Protein AF-A0AAV7VJW9-F1 (afdb_monomer_lite)

Structure (mmCIF, N/CA/C/O backbone):
data_AF-A0AAV7VJW9-F1
#
_entry.id   AF-A0AAV7VJW9-F1
#
loop_
_atom_site.group_PDB
_atom_site.id
_atom_site.type_symbol
_atom_site.label_atom_id
_atom_site.label_alt_id
_atom_site.label_comp_id
_atom_site.label_asym_id
_atom_site.label_entity_id
_atom_site.label_seq_id
_atom_site.pdbx_PDB_ins_code
_atom_site.Cartn_x
_atom_site.Cartn_y
_atom_site.Cartn_z
_atom_site.occupancy
_atom_site.B_iso_or_equiv
_atom_site.auth_seq_id
_atom_site.auth_comp_id
_atom_site.auth_asym_id
_atom_site.auth_atom_id
_atom_site.pdbx_PDB_model_num
ATOM 1 N N . MET A 1 1 ? -0.069 -20.556 -7.087 1.00 40.22 1 MET A N 1
ATOM 2 C CA . MET A 1 1 ? 0.425 -19.160 -6.992 1.00 40.22 1 MET A CA 1
ATOM 3 C C . MET A 1 1 ? 1.944 -19.154 -7.122 1.00 40.22 1 MET A C 1
ATOM 5 O O . MET A 1 1 ? 2.603 -19.738 -6.271 1.00 40.22 1 MET A O 1
ATOM 9 N N . ARG A 1 2 ? 2.515 -18.545 -8.173 1.00 52.06 2 ARG A N 1
ATOM 10 C CA . ARG A 1 2 ? 3.967 -18.266 -8.218 1.00 52.06 2 ARG A CA 1
ATOM 11 C C . ARG A 1 2 ? 4.309 -17.266 -7.106 1.00 52.06 2 ARG A C 1
ATOM 13 O O . ARG A 1 2 ? 3.537 -16.341 -6.870 1.00 52.06 2 ARG A O 1
ATOM 20 N N . ALA A 1 3 ? 5.429 -17.459 -6.410 1.00 60.19 3 ALA A N 1
ATOM 21 C CA . ALA A 1 3 ? 5.842 -16.544 -5.349 1.00 60.19 3 ALA A CA 1
ATOM 22 C C . ALA A 1 3 ? 6.180 -15.162 -5.939 1.00 60.19 3 ALA A C 1
ATOM 24 O O . ALA A 1 3 ? 7.021 -15.058 -6.825 1.00 60.19 3 ALA A O 1
ATOM 25 N N . LEU A 1 4 ? 5.520 -14.112 -5.436 1.00 64.75 4 LEU A N 1
ATOM 26 C CA . LEU A 1 4 ? 5.730 -12.717 -5.854 1.00 64.75 4 LEU A CA 1
ATOM 27 C C . LEU A 1 4 ? 7.118 -12.178 -5.469 1.00 64.75 4 LEU A C 1
ATOM 29 O O . LEU A 1 4 ? 7.610 -11.264 -6.113 1.00 64.75 4 LEU A O 1
ATOM 33 N N . SER A 1 5 ? 7.746 -12.738 -4.430 1.00 73.19 5 SER A N 1
ATOM 34 C CA . SER A 1 5 ? 9.080 -12.360 -3.956 1.00 73.19 5 SER A CA 1
ATOM 35 C C . SER A 1 5 ? 9.804 -13.581 -3.380 1.00 73.19 5 SER A C 1
ATOM 37 O O . SER A 1 5 ? 9.153 -14.387 -2.704 1.00 73.19 5 SER A O 1
ATOM 39 N N . PRO A 1 6 ? 11.130 -13.716 -3.572 1.00 73.19 6 PRO A N 1
ATOM 40 C CA . PRO A 1 6 ? 11.928 -14.720 -2.866 1.00 73.19 6 PRO A CA 1
ATOM 41 C C . PRO A 1 6 ? 12.087 -14.391 -1.368 1.00 73.19 6 PRO A C 1
ATOM 43 O O . PRO A 1 6 ? 12.407 -15.272 -0.575 1.00 73.19 6 PRO A O 1
ATOM 46 N N . ASN A 1 7 ? 11.796 -13.155 -0.938 1.00 83.75 7 ASN A N 1
ATOM 47 C CA . ASN A 1 7 ? 11.899 -12.748 0.461 1.00 83.75 7 ASN A CA 1
ATOM 48 C C . ASN A 1 7 ? 10.771 -13.366 1.314 1.00 83.75 7 ASN A C 1
ATOM 50 O O . ASN A 1 7 ? 9.592 -13.012 1.183 1.00 83.75 7 ASN A O 1
ATOM 54 N N . TYR A 1 8 ? 11.131 -14.260 2.242 1.00 87.69 8 TYR A N 1
ATOM 55 C CA . TYR A 1 8 ? 10.163 -14.957 3.098 1.00 87.69 8 TYR A CA 1
ATOM 56 C C . TYR A 1 8 ? 9.322 -14.005 3.962 1.00 87.69 8 TYR A C 1
ATOM 58 O O . TYR A 1 8 ? 8.148 -14.282 4.206 1.00 87.69 8 TYR A O 1
ATOM 66 N N . ARG A 1 9 ? 9.878 -12.863 4.397 1.00 89.75 9 ARG A N 1
ATOM 67 C CA . ARG A 1 9 ? 9.154 -11.891 5.232 1.00 89.75 9 ARG A CA 1
ATOM 68 C C . ARG A 1 9 ? 8.019 -11.242 4.454 1.00 89.75 9 ARG A C 1
ATOM 70 O O . ARG A 1 9 ? 6.932 -11.069 4.999 1.00 89.75 9 ARG A O 1
ATOM 77 N N . LEU A 1 10 ? 8.245 -10.930 3.177 1.00 91.25 10 LEU A N 1
ATOM 78 C CA . LEU A 1 10 ? 7.215 -10.376 2.295 1.00 91.25 10 LEU A CA 1
ATOM 79 C C . LEU A 1 10 ? 6.135 -11.414 1.959 1.00 91.25 10 LEU A C 1
ATOM 81 O O . LEU A 1 10 ? 4.950 -11.085 1.920 1.00 91.25 10 LEU A O 1
ATOM 85 N N . ARG A 1 11 ? 6.515 -12.687 1.795 1.00 91.19 11 ARG A N 1
ATOM 86 C CA . ARG A 1 11 ? 5.551 -13.787 1.625 1.00 91.19 11 ARG A CA 1
ATOM 87 C C . ARG A 1 11 ? 4.679 -13.979 2.868 1.00 91.19 11 ARG A C 1
ATOM 89 O O . ARG A 1 11 ? 3.460 -14.070 2.749 1.00 91.19 11 ARG A O 1
ATOM 96 N N . LEU A 1 12 ? 5.288 -13.985 4.055 1.00 93.25 12 LEU A N 1
ATOM 97 C CA . LEU A 1 12 ? 4.573 -14.095 5.328 1.00 93.25 12 LEU A CA 1
ATOM 98 C C . LEU A 1 12 ? 3.645 -12.898 5.564 1.00 93.25 12 LEU A C 1
ATOM 100 O O . LEU A 1 12 ? 2.510 -13.075 5.997 1.00 93.25 12 LEU A O 1
ATOM 104 N N . LEU A 1 13 ? 4.108 -11.685 5.255 1.00 93.44 13 LEU A N 1
ATOM 105 C CA . LEU A 1 13 ? 3.285 -10.477 5.279 1.00 93.44 13 LEU A CA 1
ATOM 106 C C . LEU A 1 13 ? 2.033 -10.659 4.410 1.00 93.44 13 LEU A C 1
ATOM 108 O O . LEU A 1 13 ? 0.917 -10.443 4.878 1.00 93.44 13 LEU A O 1
ATOM 112 N N . HIS A 1 14 ? 2.210 -11.084 3.157 1.00 93.25 14 HIS A N 1
ATOM 113 C CA . HIS A 1 14 ? 1.092 -11.275 2.242 1.00 93.25 14 HIS A CA 1
ATOM 114 C C . HIS A 1 14 ? 0.093 -12.315 2.758 1.00 93.25 14 HIS A C 1
ATOM 116 O O . HIS A 1 14 ? -1.109 -12.052 2.749 1.00 93.25 14 HIS A O 1
ATOM 122 N N . PHE A 1 15 ? 0.588 -13.441 3.278 1.00 93.75 15 PHE A N 1
ATOM 123 C CA . PHE A 1 15 ? -0.235 -14.467 3.917 1.00 93.75 15 PHE A CA 1
ATOM 124 C C . PHE A 1 15 ? -1.064 -13.892 5.075 1.00 93.75 15 PHE A C 1
ATOM 126 O O . PHE A 1 15 ? -2.281 -14.066 5.118 1.00 93.75 15 PHE A O 1
ATOM 133 N N . LYS A 1 16 ? -0.441 -13.120 5.975 1.00 93.06 16 LYS A N 1
ATOM 134 C CA . LYS A 1 16 ? -1.150 -12.478 7.091 1.00 93.06 16 LYS A CA 1
ATOM 135 C C . LYS A 1 16 ? -2.229 -11.494 6.625 1.00 93.06 16 LYS A C 1
ATOM 137 O O . LYS A 1 16 ? -3.253 -11.386 7.295 1.00 93.06 16 LYS A O 1
ATOM 142 N N . PHE A 1 17 ? -2.035 -10.809 5.493 1.00 92.69 17 PHE A N 1
ATOM 143 C CA . PHE A 1 17 ? -3.071 -9.962 4.882 1.00 92.69 17 PHE A CA 1
ATOM 144 C C . PHE A 1 17 ? -4.255 -10.784 4.373 1.00 92.69 17 PHE A C 1
ATOM 146 O O . PHE A 1 17 ? -5.393 -10.475 4.718 1.00 92.69 17 PHE A O 1
ATOM 153 N N . LEU A 1 18 ? -3.992 -11.838 3.594 1.00 93.19 18 LEU A N 1
ATOM 154 C CA . LEU A 1 18 ? -5.037 -12.688 3.012 1.00 93.19 18 LEU A CA 1
ATOM 155 C C . LEU A 1 18 ? -5.919 -13.322 4.091 1.00 93.19 18 LEU A C 1
ATOM 157 O O . LEU A 1 18 ? -7.142 -13.317 3.984 1.00 93.19 18 LEU A O 1
ATOM 161 N N . HIS A 1 19 ? -5.294 -13.791 5.169 1.00 93.81 19 HIS A N 1
ATOM 162 C CA . HIS A 1 19 ? -5.983 -14.419 6.293 1.00 93.81 19 HIS A CA 1
ATOM 163 C C . HIS A 1 19 ? -6.421 -13.427 7.380 1.00 93.81 19 HIS A C 1
ATOM 165 O O . HIS A 1 19 ? -6.934 -13.844 8.416 1.00 93.81 19 HIS A O 1
ATOM 171 N N . ARG A 1 20 ? -6.227 -12.115 7.167 1.00 92.75 20 ARG A N 1
ATOM 172 C CA . ARG A 1 20 ? -6.583 -11.051 8.121 1.00 92.75 20 ARG A CA 1
ATOM 173 C C . ARG A 1 20 ? -6.070 -11.362 9.534 1.00 92.75 20 ARG A C 1
ATOM 175 O O . ARG A 1 20 ? -6.801 -11.210 10.507 1.00 92.75 20 ARG A O 1
ATOM 182 N N . LEU A 1 21 ? -4.833 -11.845 9.656 1.00 92.12 21 LEU A N 1
ATOM 183 C CA . LEU A 1 21 ? -4.278 -12.377 10.916 1.00 92.12 21 LEU A CA 1
ATOM 184 C C . LEU A 1 21 ? -3.850 -11.309 11.907 1.00 92.12 21 LEU A C 1
ATOM 186 O O . LEU A 1 21 ? -3.448 -11.603 13.027 1.00 92.12 21 LEU A O 1
ATOM 190 N N . TYR A 1 22 ? -3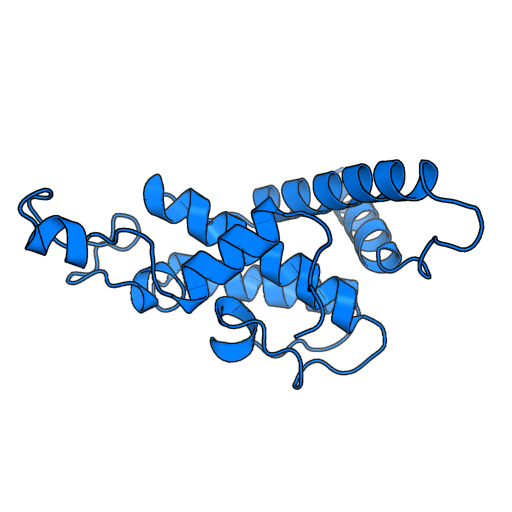.879 -10.063 11.483 1.00 89.75 22 TYR A N 1
ATOM 191 C CA . TYR A 1 22 ? -3.402 -9.002 12.315 1.00 89.75 22 TYR A CA 1
ATOM 192 C C . TYR A 1 22 ? -4.493 -8.435 13.247 1.00 89.75 22 TYR A C 1
ATOM 194 O O . TYR A 1 22 ? -5.685 -8.443 12.921 1.00 89.75 22 TYR A O 1
ATOM 202 N N . TYR A 1 23 ? -4.071 -7.897 14.393 1.00 90.88 23 TYR A N 1
ATOM 203 C CA . TYR A 1 23 ? -4.953 -7.261 15.370 1.00 90.88 23 TYR A CA 1
ATOM 204 C C . TYR A 1 23 ? -5.316 -5.835 14.952 1.00 90.88 23 TYR A C 1
ATOM 206 O O . TYR A 1 23 ? -4.438 -5.008 14.720 1.00 90.88 23 TYR A O 1
ATOM 214 N N . THR A 1 24 ? -6.613 -5.557 14.853 1.00 92.69 24 THR A N 1
ATOM 215 C CA . THR A 1 24 ? -7.164 -4.234 14.524 1.00 92.69 24 THR A CA 1
ATOM 216 C C . THR A 1 24 ? -7.744 -3.588 15.785 1.00 92.69 24 THR A C 1
ATOM 218 O O . THR A 1 24 ? -8.125 -4.341 16.685 1.00 92.69 24 THR A O 1
ATOM 221 N N . PRO A 1 25 ? -7.895 -2.250 15.869 1.00 92.31 25 PRO A N 1
ATOM 222 C CA . PRO A 1 25 ? -8.547 -1.599 17.004 1.00 92.31 25 PRO A CA 1
ATOM 223 C C . PRO A 1 25 ? -9.920 -2.196 17.298 1.00 92.31 25 PRO A C 1
ATOM 225 O O . PRO A 1 25 ? -10.190 -2.546 18.437 1.00 92.31 25 PRO A O 1
ATOM 228 N N . LYS A 1 26 ? -10.724 -2.482 16.263 1.00 93.69 26 LYS A N 1
ATOM 229 C CA . LYS A 1 26 ? -11.999 -3.201 16.420 1.00 93.69 26 LYS A CA 1
ATOM 230 C C . LYS A 1 26 ? -11.866 -4.550 17.143 1.00 93.69 26 LYS A C 1
ATOM 232 O O . LYS A 1 26 ? -12.647 -4.844 18.040 1.00 93.69 26 LYS A O 1
ATOM 237 N N . ARG A 1 27 ? -10.875 -5.373 16.776 1.00 93.62 27 ARG A N 1
ATOM 238 C CA . ARG A 1 27 ? -10.635 -6.668 17.437 1.00 93.62 27 ARG A CA 1
ATOM 239 C C . ARG A 1 27 ? -10.113 -6.487 18.858 1.00 93.62 27 ARG A C 1
ATOM 241 O O . ARG A 1 27 ? -10.603 -7.141 19.767 1.00 93.62 27 ARG A O 1
ATOM 248 N N . LEU A 1 28 ? -9.151 -5.593 19.051 1.00 93.38 28 LEU A N 1
ATOM 249 C CA . LEU A 1 28 ? -8.566 -5.325 20.363 1.00 93.38 28 LEU A CA 1
ATOM 250 C C . LEU A 1 28 ? -9.604 -4.762 21.341 1.00 93.38 28 LEU A C 1
ATOM 252 O O . LEU A 1 28 ? -9.655 -5.206 22.482 1.00 93.38 28 LEU A O 1
ATOM 256 N N . HIS A 1 29 ? -10.479 -3.870 20.880 1.00 94.38 29 HIS A N 1
ATOM 257 C CA . HIS A 1 29 ? -11.605 -3.365 21.657 1.00 94.38 29 HIS A CA 1
ATOM 258 C C . HIS A 1 29 ? -12.584 -4.486 22.025 1.00 94.38 29 HIS A C 1
ATOM 260 O O . HIS A 1 29 ? -12.926 -4.635 23.192 1.00 94.38 29 HIS A O 1
ATOM 266 N N . SER A 1 30 ? -12.946 -5.360 21.074 1.00 93.62 30 SER A N 1
ATOM 267 C CA . SER A 1 30 ? -13.807 -6.521 21.370 1.00 93.62 30 SER A CA 1
ATOM 268 C C . SER A 1 30 ? -13.187 -7.519 22.358 1.00 93.62 30 SER A C 1
ATOM 270 O O . SER A 1 30 ? -13.907 -8.251 23.025 1.00 93.62 30 SER A O 1
ATOM 272 N N . MET A 1 31 ? -11.855 -7.539 22.467 1.00 95.56 31 MET A N 1
ATOM 273 C CA . MET A 1 31 ? -11.115 -8.341 23.445 1.00 95.56 31 MET A CA 1
ATOM 274 C C . MET A 1 31 ? -10.948 -7.630 24.800 1.00 95.56 31 MET A C 1
ATOM 276 O O . MET A 1 31 ? -10.320 -8.190 25.693 1.00 95.56 31 MET A O 1
ATOM 280 N N . GLY A 1 32 ? -11.445 -6.398 24.953 1.00 94.44 32 GLY A N 1
ATOM 281 C CA . GLY A 1 32 ? -11.253 -5.583 26.157 1.00 94.44 32 GLY A CA 1
ATOM 282 C C . GLY A 1 32 ? -9.827 -5.047 26.337 1.00 94.44 32 GLY A C 1
ATOM 283 O O . GLY A 1 32 ? -9.472 -4.613 27.427 1.00 94.44 32 GLY A O 1
ATOM 284 N N . LEU A 1 33 ? -8.995 -5.082 25.289 1.00 93.38 33 LEU A N 1
ATOM 285 C CA . LEU A 1 33 ? -7.594 -4.635 25.329 1.00 93.38 33 LEU A CA 1
ATOM 286 C C . LEU A 1 33 ? -7.412 -3.158 24.945 1.00 93.38 33 LEU A C 1
ATOM 288 O O . LEU A 1 33 ? -6.341 -2.599 25.167 1.00 93.38 33 LEU A O 1
ATOM 292 N N . LEU A 1 34 ? -8.430 -2.531 24.349 1.00 91.44 34 LEU A N 1
ATOM 293 C CA . LEU A 1 34 ? -8.463 -1.098 24.045 1.00 91.44 34 LEU A CA 1
ATOM 294 C C . LEU A 1 34 ? -9.768 -0.474 24.536 1.00 91.44 34 LEU A C 1
ATOM 296 O O . LEU A 1 34 ? -10.830 -1.092 24.442 1.00 91.44 34 LEU A O 1
ATOM 300 N N . ALA A 1 35 ? -9.679 0.777 24.994 1.00 89.88 35 ALA A N 1
ATOM 301 C CA . ALA A 1 35 ? -10.830 1.553 25.451 1.00 89.88 35 ALA A CA 1
ATOM 302 C C . ALA A 1 35 ? -11.813 1.872 24.314 1.00 89.88 35 ALA A C 1
ATOM 304 O O . ALA A 1 35 ? -13.020 1.832 24.529 1.00 89.88 35 ALA A O 1
ATOM 305 N N . ASP A 1 36 ? -11.307 2.122 23.103 1.00 91.31 36 ASP A N 1
ATOM 306 C CA . ASP A 1 36 ? -12.110 2.391 21.913 1.00 91.31 36 ASP A CA 1
ATOM 307 C C . ASP A 1 36 ? -11.626 1.596 20.687 1.00 91.31 36 ASP A C 1
ATOM 309 O O . ASP A 1 36 ? -10.546 0.997 20.667 1.00 91.31 36 ASP A O 1
ATOM 313 N N . ALA A 1 37 ? -12.472 1.570 19.656 1.00 92.38 37 ALA A N 1
ATOM 314 C CA . ALA A 1 37 ? -12.192 0.947 18.366 1.00 92.38 37 ALA A CA 1
ATOM 315 C C . ALA A 1 37 ? -11.782 1.972 17.292 1.00 92.38 37 ALA A C 1
ATOM 317 O O . ALA A 1 37 ? -11.944 1.701 16.097 1.00 92.38 37 ALA A O 1
ATOM 318 N N . CYS A 1 38 ? -11.294 3.151 17.683 1.00 93.12 38 CYS A N 1
ATOM 319 C CA . CYS A 1 38 ? -11.040 4.243 16.755 1.00 93.12 38 CYS A CA 1
ATOM 320 C C . CYS A 1 38 ? -9.759 4.025 15.942 1.00 93.12 38 CYS A C 1
ATOM 322 O O . CYS A 1 38 ? -8.778 3.405 16.361 1.00 93.12 38 CYS A O 1
ATOM 324 N N . CYS A 1 39 ? -9.756 4.558 14.726 1.00 91.25 39 CYS A N 1
ATOM 325 C CA . CYS A 1 39 ? -8.575 4.591 13.887 1.00 91.25 39 CYS A CA 1
ATOM 326 C C . CYS A 1 39 ? -7.602 5.645 14.420 1.00 91.25 39 CYS A C 1
ATOM 328 O O . CYS A 1 39 ? -7.898 6.835 14.374 1.00 91.25 39 CYS A O 1
ATOM 330 N N . ALA A 1 40 ? -6.398 5.231 14.817 1.00 87.62 40 ALA A N 1
ATOM 331 C CA . ALA A 1 40 ? -5.350 6.143 15.295 1.00 87.62 40 ALA A CA 1
ATOM 332 C C . ALA A 1 40 ? -4.859 7.171 14.250 1.00 87.62 40 ALA A C 1
ATOM 334 O O . ALA A 1 40 ? -4.082 8.055 14.584 1.00 87.62 40 ALA A O 1
ATOM 335 N N . ARG A 1 41 ? -5.271 7.024 12.985 1.00 87.25 41 ARG A N 1
ATOM 336 C CA . ARG A 1 41 ? -4.899 7.901 11.868 1.00 87.25 41 ARG A CA 1
ATOM 337 C C . ARG A 1 41 ? -5.965 8.960 11.615 1.00 87.25 41 ARG A C 1
ATOM 339 O O . ARG A 1 41 ? -5.762 10.132 11.878 1.00 87.25 41 ARG A O 1
ATOM 346 N N . CYS A 1 42 ? -7.143 8.520 11.175 1.00 89.56 42 CYS A N 1
ATOM 347 C CA . CYS A 1 42 ? -8.218 9.421 10.761 1.00 89.56 42 CYS A CA 1
ATOM 348 C C . CYS A 1 42 ? -9.348 9.584 11.793 1.00 89.56 42 CYS A C 1
ATOM 350 O O . CYS A 1 42 ? -10.353 10.211 11.479 1.00 89.56 42 CYS A O 1
ATOM 352 N N . GLY A 1 43 ? -9.257 8.959 12.972 1.00 89.00 43 GLY A N 1
ATOM 353 C CA . GLY A 1 43 ? -10.268 9.062 14.033 1.00 89.00 43 GLY A CA 1
ATOM 354 C C . GLY A 1 43 ? -11.592 8.331 13.773 1.00 89.00 43 GLY A C 1
ATOM 355 O O . GLY A 1 43 ? -12.497 8.408 14.597 1.00 89.00 43 GLY A O 1
ATOM 356 N N . ALA A 1 44 ? -11.729 7.609 12.656 1.00 90.81 44 ALA A N 1
ATOM 357 C CA . ALA A 1 44 ? -12.957 6.881 12.338 1.00 90.81 44 ALA A CA 1
ATOM 358 C C . ALA A 1 44 ? -13.238 5.785 13.375 1.00 90.81 44 ALA A C 1
ATOM 360 O O . ALA A 1 44 ? -12.329 5.047 13.763 1.00 90.81 44 ALA A O 1
ATOM 361 N N . GLN A 1 45 ? -14.498 5.661 13.787 1.00 90.19 45 GLN A N 1
ATOM 362 C CA . GLN A 1 45 ? -14.943 4.590 14.675 1.00 90.19 45 GLN A CA 1
ATOM 363 C C . GLN A 1 45 ? -14.899 3.234 13.957 1.00 90.19 45 GLN A C 1
ATOM 365 O O . GLN A 1 45 ? -14.859 3.163 12.727 1.00 90.19 45 GLN A O 1
ATOM 370 N N . ASP A 1 46 ? -14.918 2.148 14.731 1.00 86.12 46 ASP A N 1
ATOM 371 C CA . ASP A 1 46 ? -15.045 0.789 14.198 1.00 86.12 46 ASP A CA 1
ATOM 372 C C . ASP A 1 46 ? -13.937 0.377 13.206 1.00 86.12 46 ASP A C 1
ATOM 374 O O . ASP A 1 46 ? -14.171 -0.336 12.225 1.00 86.12 46 ASP A O 1
ATOM 378 N N . ALA A 1 47 ? -12.691 0.773 13.485 1.00 91.06 47 ALA A N 1
ATOM 379 C CA . ALA A 1 47 ? -11.538 0.543 12.619 1.00 91.06 47 ALA A CA 1
ATOM 380 C C . ALA A 1 47 ? -11.215 -0.958 12.453 1.00 91.06 47 ALA A C 1
ATOM 382 O O . ALA A 1 47 ? -10.438 -1.577 13.194 1.00 91.06 47 ALA A O 1
ATOM 383 N N . GLY A 1 48 ? -11.846 -1.558 11.446 1.00 93.06 48 GLY A N 1
ATOM 384 C CA . GLY A 1 48 ? -11.641 -2.928 11.002 1.00 93.06 48 GLY A CA 1
ATOM 385 C C . GLY A 1 48 ? -10.458 -3.078 10.046 1.00 93.06 48 GLY A C 1
ATOM 386 O O . GLY A 1 48 ? -9.757 -2.127 9.708 1.00 93.06 48 GLY A O 1
ATOM 387 N N . PHE A 1 49 ? -10.236 -4.307 9.579 1.00 93.75 49 PHE A N 1
ATOM 388 C CA . PHE A 1 49 ? -9.111 -4.614 8.691 1.00 93.75 49 PHE A CA 1
ATOM 389 C C . PHE A 1 49 ? -9.159 -3.816 7.382 1.00 93.75 49 PHE A C 1
ATOM 391 O O . PHE A 1 49 ? -8.146 -3.248 6.984 1.00 93.75 49 PHE A O 1
ATOM 398 N N . LEU A 1 50 ? -10.326 -3.762 6.730 1.00 93.69 50 LEU A N 1
ATOM 399 C CA . LEU A 1 50 ? -10.474 -3.091 5.437 1.00 93.69 50 LEU A CA 1
ATOM 400 C C . LEU A 1 50 ? -10.249 -1.580 5.562 1.00 93.69 50 LEU A C 1
ATOM 402 O O . LEU A 1 50 ? -9.494 -1.017 4.772 1.00 93.69 50 LEU A O 1
ATOM 406 N N . HIS A 1 51 ? -10.765 -0.970 6.631 1.00 94.25 51 HIS A N 1
ATOM 407 C CA . HIS A 1 51 ? -10.490 0.423 6.954 1.00 94.25 51 HIS A CA 1
ATOM 408 C C . HIS A 1 51 ? -8.987 0.693 7.081 1.00 94.25 51 HIS A C 1
ATOM 410 O O . HIS A 1 51 ? -8.439 1.567 6.414 1.00 94.25 51 HIS A O 1
ATOM 416 N N . LEU A 1 52 ? -8.278 -0.101 7.887 1.00 93.06 52 LEU A N 1
ATOM 417 C CA . LEU A 1 52 ? -6.847 0.106 8.120 1.00 93.06 52 LEU A CA 1
ATOM 418 C C . LEU A 1 52 ? -5.963 -0.182 6.903 1.00 93.06 52 LEU A C 1
ATOM 420 O O . LEU A 1 52 ? -4.836 0.321 6.853 1.00 93.06 52 LEU A O 1
ATOM 424 N N . ALA A 1 53 ? -6.426 -1.036 5.994 1.00 94.06 53 ALA A N 1
ATOM 425 C CA . ALA A 1 53 ? -5.664 -1.486 4.840 1.00 94.06 53 ALA A CA 1
ATOM 426 C C . ALA A 1 53 ? -5.976 -0.693 3.562 1.00 94.06 53 ALA A C 1
ATOM 428 O O . ALA A 1 53 ? -5.124 -0.646 2.673 1.00 94.06 53 ALA A O 1
ATOM 429 N N . TRP A 1 54 ? -7.166 -0.092 3.462 1.00 94.81 54 TRP A N 1
ATOM 430 C CA . TRP A 1 54 ? -7.669 0.510 2.228 1.00 94.81 54 TRP A CA 1
ATOM 431 C C . TRP A 1 54 ? -8.526 1.764 2.431 1.00 94.81 54 TRP A C 1
ATOM 433 O O . TRP A 1 54 ? -8.199 2.791 1.854 1.00 94.81 54 TRP A O 1
ATOM 443 N N . GLU A 1 55 ? -9.606 1.701 3.217 1.00 94.69 55 GLU A N 1
ATOM 444 C CA . GLU A 1 55 ? -10.640 2.763 3.209 1.00 94.69 55 GLU A CA 1
ATOM 445 C C . GLU A 1 55 ? -10.245 4.010 4.009 1.00 94.69 55 GLU A C 1
ATOM 447 O O . GLU A 1 55 ? -10.820 5.078 3.819 1.00 94.69 55 GLU A O 1
ATOM 452 N N . CYS A 1 56 ? -9.280 3.899 4.923 1.00 94.19 56 CYS A N 1
ATOM 453 C CA . CYS A 1 56 ? -8.751 5.050 5.644 1.00 94.19 56 CYS A CA 1
ATOM 454 C C . CYS A 1 56 ? -8.175 6.064 4.647 1.00 94.19 56 CYS A C 1
ATOM 456 O O . CYS A 1 56 ? -7.292 5.716 3.867 1.00 94.19 56 CYS A O 1
ATOM 458 N N . ALA A 1 57 ? -8.625 7.321 4.716 1.00 93.62 57 ALA A N 1
ATOM 459 C CA . ALA A 1 57 ? -8.234 8.370 3.772 1.00 93.62 57 ALA A CA 1
ATOM 460 C C . ALA A 1 57 ? -6.707 8.528 3.646 1.00 93.62 5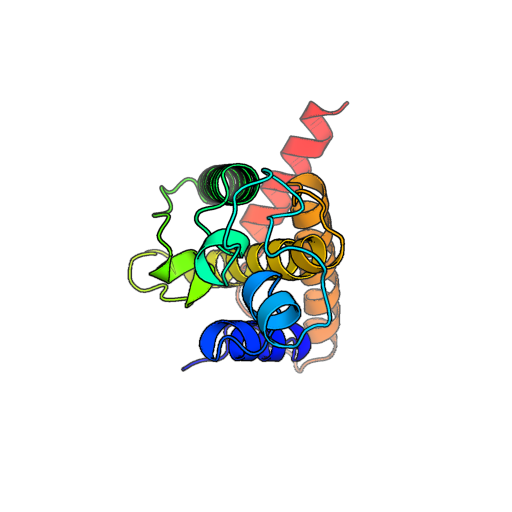7 ALA A C 1
ATOM 462 O O . ALA A 1 57 ? -6.179 8.590 2.540 1.00 93.62 57 ALA A O 1
ATOM 463 N N . GLU A 1 58 ? -5.972 8.491 4.763 1.00 93.06 58 GLU A N 1
ATOM 464 C CA . GLU A 1 58 ? -4.503 8.551 4.743 1.00 93.06 58 GLU A CA 1
ATOM 465 C C . GLU A 1 58 ? -3.861 7.353 4.030 1.00 93.06 58 GLU A C 1
ATOM 467 O O . GLU A 1 58 ? -2.819 7.478 3.390 1.00 93.06 58 GLU A O 1
ATOM 472 N N . VAL A 1 59 ? -4.470 6.172 4.146 1.00 95.31 59 VAL A N 1
ATOM 473 C CA . VAL A 1 59 ? -3.980 4.945 3.507 1.00 95.31 59 VAL A CA 1
ATOM 474 C C . VAL A 1 59 ? -4.308 4.946 2.025 1.00 95.31 59 VAL A C 1
ATOM 476 O O . VAL A 1 59 ? -3.455 4.585 1.219 1.00 95.31 59 VAL A O 1
ATOM 479 N N . TYR A 1 60 ? -5.518 5.366 1.667 1.00 95.50 60 TYR A N 1
ATOM 480 C CA . TYR A 1 60 ? -5.938 5.494 0.281 1.00 95.50 60 TYR A CA 1
ATOM 481 C C . TYR A 1 60 ? -5.069 6.506 -0.475 1.00 95.50 60 TYR A C 1
ATOM 483 O O . TYR A 1 60 ? -4.564 6.190 -1.550 1.00 95.50 60 TYR A O 1
ATOM 491 N N . ASN A 1 61 ? -4.798 7.671 0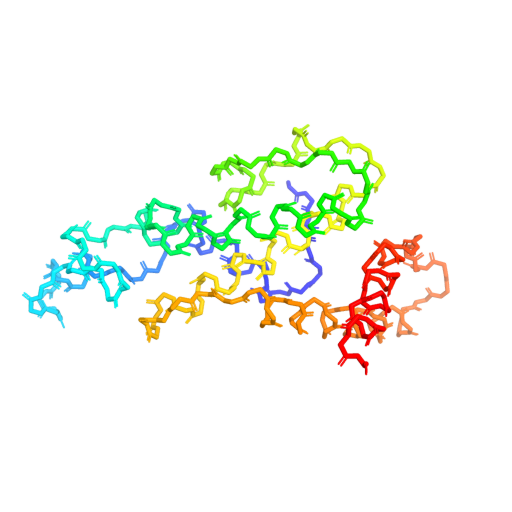.125 1.00 95.88 61 ASN A N 1
ATOM 492 C CA . ASN A 1 61 ? -3.898 8.675 -0.447 1.00 95.88 61 ASN A CA 1
ATOM 493 C C . ASN A 1 61 ? -2.499 8.102 -0.700 1.00 95.88 61 ASN A C 1
ATOM 495 O O . ASN A 1 61 ? -1.943 8.287 -1.779 1.00 95.88 61 ASN A O 1
ATOM 499 N N . PHE A 1 62 ? -1.960 7.333 0.250 1.00 96.94 62 PHE A N 1
ATOM 500 C CA . PHE A 1 62 ? -0.690 6.639 0.052 1.00 96.94 62 PHE A CA 1
ATOM 501 C C . PHE A 1 62 ? -0.744 5.641 -1.111 1.00 96.94 62 PHE A C 1
ATOM 503 O O . PHE A 1 62 ? 0.160 5.628 -1.941 1.00 96.94 62 PHE A O 1
ATOM 510 N N . TRP A 1 63 ? -1.789 4.815 -1.209 1.00 97.44 63 TRP A N 1
ATOM 511 C CA . TRP A 1 63 ? -1.937 3.885 -2.332 1.00 97.44 63 TRP A CA 1
ATOM 512 C C . TRP A 1 63 ? -1.966 4.598 -3.682 1.00 97.44 63 TRP A C 1
ATOM 514 O O . TRP A 1 63 ? -1.354 4.124 -4.637 1.00 97.44 63 TRP A O 1
ATOM 524 N N . GLU A 1 64 ? -2.633 5.744 -3.742 1.00 97.25 64 GLU A N 1
ATOM 525 C CA . GLU A 1 64 ? -2.720 6.567 -4.939 1.00 97.25 64 GLU A CA 1
ATOM 526 C C . GLU A 1 64 ? -1.366 7.203 -5.303 1.00 97.25 64 GLU A C 1
ATOM 528 O O . GLU A 1 64 ? -0.971 7.179 -6.467 1.00 97.25 64 GLU A O 1
ATOM 533 N N . GLU A 1 65 ? -0.595 7.683 -4.321 1.00 97.00 65 GLU A N 1
ATOM 534 C CA . GLU A 1 65 ? 0.787 8.145 -4.533 1.00 97.00 65 GLU A CA 1
ATOM 535 C C . GLU A 1 65 ? 1.694 7.031 -5.070 1.00 97.00 65 GLU A C 1
ATOM 537 O O . GLU A 1 65 ? 2.490 7.262 -5.984 1.00 97.00 65 GLU A O 1
ATOM 542 N N . ILE A 1 66 ? 1.573 5.815 -4.526 1.00 97.19 66 ILE A N 1
ATOM 543 C CA . ILE A 1 66 ? 2.328 4.652 -5.005 1.00 97.19 66 ILE A CA 1
ATOM 544 C C . ILE A 1 66 ? 1.922 4.304 -6.433 1.00 97.19 66 ILE A C 1
ATOM 546 O O . ILE A 1 66 ? 2.792 4.108 -7.277 1.00 97.19 66 ILE A O 1
ATOM 550 N N . ARG A 1 67 ? 0.619 4.261 -6.727 1.00 95.75 67 ARG A N 1
ATOM 551 C CA . ARG A 1 67 ? 0.100 3.984 -8.070 1.00 95.75 67 ARG A CA 1
ATOM 552 C C . ARG A 1 67 ? 0.670 4.961 -9.096 1.00 95.75 67 ARG A C 1
ATOM 554 O O . ARG A 1 67 ? 1.169 4.513 -10.123 1.00 95.75 67 ARG A O 1
ATOM 561 N N . ARG A 1 68 ? 0.637 6.267 -8.805 1.00 96.25 68 ARG A N 1
ATOM 562 C CA . ARG A 1 68 ? 1.210 7.304 -9.680 1.00 96.25 68 ARG A CA 1
ATOM 563 C C . ARG A 1 68 ? 2.713 7.137 -9.846 1.00 96.25 68 ARG A C 1
ATOM 565 O O . ARG A 1 68 ? 3.188 7.138 -10.969 1.00 96.25 68 ARG A O 1
ATOM 572 N N . SER A 1 69 ? 3.436 6.901 -8.750 1.00 96.19 69 SER A N 1
ATOM 573 C CA . SER A 1 69 ? 4.891 6.705 -8.798 1.00 96.19 69 SER A CA 1
ATOM 574 C C . SER A 1 69 ? 5.268 5.500 -9.661 1.00 96.19 69 SER A C 1
ATOM 576 O O . SER A 1 69 ? 6.206 5.574 -10.442 1.00 96.19 69 SER A O 1
ATOM 578 N N . ILE A 1 70 ? 4.531 4.390 -9.552 1.00 95.12 70 ILE A N 1
ATOM 579 C CA . ILE A 1 70 ? 4.764 3.213 -10.395 1.00 95.12 70 ILE A CA 1
ATOM 580 C C . ILE A 1 70 ? 4.404 3.520 -11.849 1.00 95.12 70 ILE A C 1
ATOM 582 O O . ILE A 1 70 ? 5.170 3.151 -12.729 1.00 95.12 70 ILE A O 1
ATOM 586 N N . ALA A 1 71 ? 3.277 4.187 -12.109 1.00 94.06 71 ALA A N 1
ATOM 587 C CA . ALA A 1 71 ? 2.875 4.551 -13.466 1.00 94.06 71 ALA A CA 1
ATOM 588 C C . ALA A 1 71 ? 3.905 5.466 -14.150 1.00 94.06 71 ALA A C 1
ATOM 590 O O . ALA A 1 71 ? 4.205 5.263 -15.319 1.00 94.06 71 ALA A O 1
ATOM 591 N N . GLU A 1 72 ? 4.495 6.407 -13.406 1.00 94.12 72 GLU A N 1
ATOM 592 C CA . GLU A 1 72 ? 5.625 7.229 -13.855 1.00 94.12 72 GLU A CA 1
ATOM 593 C C . GLU A 1 72 ? 6.874 6.382 -14.143 1.00 94.12 72 GLU A C 1
ATOM 595 O O . GLU A 1 72 ? 7.536 6.618 -15.143 1.00 94.12 72 GLU A O 1
ATOM 600 N N . MET A 1 73 ? 7.191 5.385 -13.304 1.00 93.62 73 MET A N 1
ATOM 601 C CA . MET A 1 73 ? 8.355 4.507 -13.510 1.00 93.62 73 MET A CA 1
ATOM 602 C C . MET A 1 73 ? 8.260 3.688 -14.796 1.00 93.62 73 MET A C 1
ATOM 604 O O . MET A 1 73 ? 9.271 3.464 -15.445 1.00 93.62 73 MET A O 1
ATOM 608 N N . ILE A 1 74 ? 7.077 3.156 -15.112 1.00 91.50 74 ILE A N 1
ATOM 609 C CA . ILE A 1 74 ? 6.905 2.197 -16.217 1.00 91.50 74 ILE A CA 1
ATOM 610 C C . ILE A 1 74 ? 6.217 2.799 -17.444 1.00 91.50 74 ILE A C 1
ATOM 612 O O . ILE A 1 74 ? 5.949 2.059 -18.385 1.00 91.50 74 ILE A O 1
ATOM 616 N N . GLU A 1 75 ? 5.874 4.088 -17.397 1.00 90.31 75 GLU A N 1
ATOM 617 C CA . GLU A 1 75 ? 5.146 4.828 -18.439 1.00 90.31 75 GLU A CA 1
ATOM 618 C C . GLU A 1 75 ? 3.823 4.164 -18.875 1.00 90.31 75 GLU A C 1
ATOM 620 O O . GLU A 1 75 ? 3.391 4.256 -20.023 1.00 90.31 75 GLU A O 1
ATOM 625 N N . VAL A 1 76 ? 3.155 3.472 -17.946 1.00 89.44 76 VAL A N 1
ATOM 626 C CA . VAL A 1 76 ? 1.898 2.745 -18.188 1.00 89.44 76 VAL A CA 1
ATOM 627 C C . VAL A 1 76 ? 0.932 2.995 -17.039 1.00 89.44 76 VAL A C 1
ATOM 629 O O . VAL A 1 76 ? 1.313 2.964 -15.868 1.00 89.44 76 VAL A O 1
ATOM 632 N N . GLU A 1 77 ? -0.347 3.193 -17.358 1.00 89.31 77 GLU A N 1
ATOM 633 C CA . GLU A 1 77 ? -1.380 3.304 -16.334 1.00 89.31 77 GLU A CA 1
ATOM 634 C C . GLU A 1 77 ? -1.501 2.019 -15.510 1.00 89.31 77 GLU A C 1
ATOM 636 O O . GLU A 1 77 ? -1.674 0.915 -16.028 1.00 89.31 77 GLU A O 1
ATOM 641 N N . VAL A 1 78 ? -1.449 2.178 -14.188 1.00 89.56 78 VAL A N 1
ATOM 642 C CA . VAL A 1 78 ? -1.618 1.073 -13.246 1.00 89.56 78 VAL A CA 1
ATOM 643 C C . VAL A 1 78 ? -3.008 1.162 -12.618 1.00 89.56 78 VAL A C 1
ATOM 645 O O . VAL A 1 78 ? -3.297 2.166 -11.952 1.00 89.56 78 VAL A O 1
ATOM 648 N N . PRO A 1 79 ? -3.865 0.134 -12.776 1.00 91.25 79 PRO A N 1
ATOM 649 C CA . PRO A 1 79 ? -5.134 0.079 -12.069 1.00 91.25 79 PRO A CA 1
ATOM 650 C C . PRO A 1 79 ? -4.889 -0.036 -10.563 1.00 91.25 79 PRO A C 1
ATOM 652 O O . PRO A 1 79 ? -3.991 -0.744 -10.103 1.00 91.25 79 PRO A O 1
ATOM 655 N N . LEU A 1 80 ? -5.711 0.654 -9.776 1.00 92.94 80 LEU A N 1
ATOM 656 C CA . LEU A 1 80 ? -5.660 0.593 -8.323 1.00 92.94 80 LEU A CA 1
ATOM 657 C C . LEU A 1 80 ? -6.989 0.087 -7.787 1.00 92.94 80 LEU A C 1
ATOM 659 O O . LEU A 1 80 ? -8.025 0.734 -7.883 1.00 92.94 80 LEU A O 1
ATOM 663 N N . SER A 1 81 ? -6.938 -1.104 -7.207 1.00 94.00 81 SER A N 1
ATOM 664 C CA . SER A 1 81 ? -8.084 -1.748 -6.586 1.00 94.00 81 SER A CA 1
ATOM 665 C C . SER A 1 81 ? -7.644 -2.514 -5.338 1.00 94.00 81 SER A C 1
ATOM 667 O O . SER A 1 81 ? -6.475 -2.911 -5.234 1.00 94.00 81 SER A O 1
ATOM 669 N N . PRO A 1 82 ? -8.563 -2.816 -4.403 1.00 93.00 82 PRO A N 1
ATOM 670 C CA . PRO A 1 82 ? -8.253 -3.681 -3.268 1.00 93.00 82 PRO A CA 1
ATOM 671 C C . PRO A 1 82 ? -7.756 -5.066 -3.707 1.00 93.00 82 PRO A C 1
ATOM 673 O O . PRO A 1 82 ? -6.957 -5.690 -3.007 1.00 93.00 82 PRO A O 1
ATOM 676 N N . LYS A 1 83 ? -8.198 -5.558 -4.875 1.00 92.31 83 LYS A N 1
ATOM 677 C CA . LYS A 1 83 ? -7.753 -6.844 -5.432 1.00 92.31 83 LYS A CA 1
ATOM 678 C C . LYS A 1 83 ? -6.258 -6.818 -5.748 1.00 92.31 83 LYS A C 1
ATOM 680 O O . LYS A 1 83 ? -5.542 -7.750 -5.390 1.00 92.31 83 LYS A O 1
ATOM 685 N N . ILE A 1 84 ? -5.774 -5.734 -6.343 1.00 91.81 84 ILE A N 1
ATOM 686 C CA . ILE A 1 84 ? -4.352 -5.564 -6.648 1.00 91.81 84 ILE A CA 1
ATOM 687 C C . ILE A 1 84 ? -3.583 -5.276 -5.354 1.00 91.81 84 ILE A C 1
ATOM 689 O O . ILE A 1 84 ? -2.682 -6.026 -4.976 1.00 91.81 84 ILE A O 1
ATOM 693 N N . ALA A 1 85 ? -3.986 -4.236 -4.621 1.00 93.06 85 ALA A N 1
ATOM 694 C CA . ALA A 1 85 ? -3.244 -3.738 -3.470 1.00 93.06 85 ALA A CA 1
ATOM 695 C C . ALA A 1 85 ? -3.207 -4.723 -2.297 1.00 93.06 85 ALA A C 1
ATOM 697 O O . ALA A 1 85 ? -2.145 -4.951 -1.720 1.00 93.06 85 ALA A O 1
ATOM 698 N N . LEU A 1 86 ? -4.334 -5.349 -1.945 1.00 93.00 86 LEU A N 1
ATOM 699 C CA . LEU A 1 86 ? -4.432 -6.222 -0.771 1.00 93.00 86 LEU A CA 1
ATOM 700 C C . LEU A 1 86 ? -4.213 -7.690 -1.125 1.00 93.00 86 LEU A C 1
ATOM 702 O O . LEU A 1 86 ? -3.465 -8.388 -0.430 1.00 93.00 86 LEU A O 1
ATOM 706 N N . LEU A 1 87 ? -4.828 -8.155 -2.212 1.00 91.75 87 LEU A N 1
ATOM 707 C CA . LEU A 1 87 ? -4.834 -9.574 -2.575 1.00 91.75 87 LEU A CA 1
ATOM 708 C C . LEU A 1 87 ? -3.723 -9.952 -3.565 1.00 91.75 87 LEU A C 1
ATOM 710 O O . LEU A 1 87 ? -3.400 -11.128 -3.666 1.00 91.75 87 LEU A O 1
ATOM 714 N N . GLY A 1 88 ? -3.080 -8.983 -4.224 1.00 89.50 88 GLY A N 1
ATOM 715 C CA . GLY A 1 88 ? -1.998 -9.255 -5.174 1.00 89.50 88 GLY A CA 1
ATOM 716 C C . GLY A 1 88 ? -2.469 -9.879 -6.492 1.00 89.50 88 GLY A C 1
ATOM 717 O O . GLY A 1 88 ? -1.677 -10.548 -7.156 1.00 89.50 88 GLY A O 1
ATOM 718 N N . TYR A 1 89 ? -3.739 -9.690 -6.873 1.00 90.50 89 TYR A N 1
ATOM 719 C CA . TYR A 1 89 ? -4.239 -10.110 -8.184 1.00 90.50 89 TYR A CA 1
ATOM 720 C C . TYR A 1 89 ? -3.696 -9.178 -9.262 1.00 90.50 89 TYR A C 1
ATOM 722 O O . TYR A 1 89 ? -4.153 -8.053 -9.404 1.00 90.50 89 TYR A O 1
ATOM 730 N N . MET A 1 90 ? -2.708 -9.656 -10.015 1.00 87.75 90 MET A N 1
ATOM 731 C CA . MET A 1 90 ? -1.990 -8.867 -11.023 1.00 87.75 90 MET A CA 1
ATOM 732 C C . MET A 1 90 ? -2.500 -9.105 -12.451 1.00 87.75 90 MET A C 1
ATOM 734 O O . MET A 1 90 ? -1.773 -8.818 -13.393 1.00 87.75 90 MET A O 1
ATOM 738 N N . ASP A 1 91 ? -3.676 -9.708 -12.633 1.00 85.94 91 ASP A N 1
ATOM 739 C CA . ASP A 1 91 ? -4.187 -10.060 -13.971 1.00 85.94 91 ASP A CA 1
ATOM 740 C C . ASP A 1 91 ? -4.582 -8.823 -14.787 1.00 85.94 91 ASP A C 1
ATOM 742 O O . ASP A 1 91 ? -4.459 -8.823 -16.007 1.00 85.94 91 ASP A O 1
ATOM 746 N N . GLU A 1 92 ? -4.962 -7.746 -14.098 1.00 81.56 92 GLU A N 1
ATOM 747 C CA . GLU A 1 92 ? -5.262 -6.436 -14.685 1.00 81.56 92 GLU A CA 1
ATOM 748 C C . GLU A 1 92 ? -3.987 -5.655 -15.067 1.00 81.56 92 GLU A C 1
ATOM 750 O O . GLU A 1 92 ? -4.054 -4.694 -15.825 1.00 81.56 92 GLU A O 1
ATOM 755 N N . VAL A 1 93 ? -2.810 -6.065 -14.571 1.00 82.06 93 VAL A N 1
ATOM 756 C CA . VAL A 1 93 ? -1.528 -5.409 -14.870 1.00 82.06 93 VAL A CA 1
ATOM 757 C C . VAL A 1 93 ? -0.849 -6.136 -16.022 1.00 82.06 93 VAL A C 1
ATOM 759 O O . VAL A 1 93 ? -0.248 -7.204 -15.851 1.00 82.06 93 VAL A O 1
ATOM 762 N N . GLN A 1 94 ? -0.957 -5.544 -17.207 1.00 77.50 94 GLN A N 1
ATOM 763 C CA . GLN A 1 94 ? -0.373 -6.068 -18.436 1.00 77.50 94 GLN A CA 1
ATOM 764 C C . GLN A 1 94 ? 1.064 -5.568 -18.644 1.00 77.50 94 GLN A C 1
ATOM 766 O O . GLN A 1 94 ? 1.510 -4.605 -18.024 1.00 77.50 94 GLN A O 1
ATOM 771 N N . GLY A 1 95 ? 1.804 -6.247 -19.521 1.00 81.69 95 GLY A N 1
ATOM 772 C CA . GLY A 1 95 ? 3.138 -5.822 -19.942 1.00 81.69 95 GLY A CA 1
ATOM 773 C C . GLY A 1 95 ? 4.316 -6.470 -19.195 1.00 81.69 95 GLY A C 1
ATOM 774 O O . GLY A 1 95 ? 4.142 -7.275 -18.270 1.00 81.69 95 GLY A O 1
ATOM 775 N N . PRO A 1 96 ? 5.552 -6.143 -19.618 1.00 84.31 96 PRO A N 1
ATOM 776 C CA . PRO A 1 96 ? 6.774 -6.802 -19.150 1.00 84.31 96 PRO A CA 1
ATOM 777 C C . PRO A 1 96 ? 7.101 -6.495 -17.679 1.00 84.31 96 PRO A C 1
ATOM 779 O O . PRO A 1 96 ? 7.754 -7.296 -17.008 1.00 84.31 96 PRO A O 1
ATOM 782 N N . HIS A 1 97 ? 6.586 -5.384 -17.142 1.00 87.25 97 HIS A N 1
ATOM 783 C CA . HIS A 1 97 ? 6.872 -4.909 -15.786 1.00 87.25 97 HIS A CA 1
ATOM 784 C C . HIS A 1 97 ? 5.976 -5.521 -14.698 1.00 87.25 97 HIS A C 1
ATOM 786 O O . HIS A 1 97 ? 6.149 -5.208 -13.521 1.00 87.25 97 HIS A O 1
ATOM 792 N N . ARG A 1 98 ? 5.063 -6.450 -15.030 1.00 88.38 98 ARG A N 1
ATOM 793 C CA . ARG A 1 98 ? 4.120 -7.070 -14.071 1.00 88.38 98 ARG A CA 1
ATOM 794 C C . ARG A 1 98 ? 4.790 -7.583 -12.786 1.00 88.38 98 ARG A C 1
ATOM 796 O O . ARG A 1 98 ? 4.220 -7.471 -11.701 1.00 88.38 98 ARG A O 1
ATOM 803 N N . ARG A 1 99 ? 6.004 -8.143 -12.890 1.00 87.19 99 ARG A N 1
ATOM 804 C CA . ARG A 1 99 ? 6.778 -8.618 -11.725 1.00 87.19 99 ARG A CA 1
ATOM 805 C C . ARG A 1 99 ? 7.268 -7.472 -10.839 1.00 87.19 99 ARG A C 1
ATOM 807 O O . ARG A 1 99 ? 7.112 -7.567 -9.625 1.00 87.19 99 ARG A O 1
ATOM 814 N N . LEU A 1 100 ? 7.819 -6.414 -11.438 1.00 89.81 100 LEU A N 1
ATOM 815 C CA . LEU A 1 100 ? 8.266 -5.220 -10.717 1.00 89.81 100 LEU A CA 1
ATOM 816 C C . LEU A 1 100 ? 7.085 -4.576 -9.986 1.00 89.81 100 LEU A C 1
ATOM 818 O O . LEU A 1 100 ? 7.156 -4.383 -8.776 1.00 89.81 100 LEU A O 1
ATOM 822 N N . VAL A 1 101 ? 5.965 -4.351 -10.682 1.00 92.50 101 VAL A N 1
ATOM 823 C CA . VAL A 1 101 ? 4.751 -3.781 -10.075 1.00 92.50 101 VAL A CA 1
ATOM 824 C C . VAL A 1 101 ? 4.283 -4.635 -8.895 1.00 92.50 101 VAL A C 1
ATOM 826 O O . VAL A 1 101 ? 4.014 -4.109 -7.819 1.00 92.50 101 VAL A O 1
ATOM 829 N N . GLY A 1 102 ? 4.249 -5.964 -9.044 1.00 91.81 102 GLY A N 1
ATOM 830 C CA . GLY A 1 102 ? 3.853 -6.867 -7.960 1.00 91.81 102 GLY A CA 1
ATOM 831 C C . GLY A 1 102 ? 4.752 -6.760 -6.721 1.00 91.81 102 GLY A C 1
ATOM 832 O O . GLY A 1 102 ? 4.253 -6.762 -5.594 1.00 91.81 102 GLY A O 1
ATOM 833 N N . LEU A 1 103 ? 6.067 -6.625 -6.916 1.00 91.75 103 LEU A N 1
ATOM 834 C CA . LEU A 1 103 ? 7.034 -6.413 -5.834 1.00 91.75 103 LEU A CA 1
ATOM 835 C C . LEU A 1 103 ? 6.851 -5.047 -5.165 1.00 91.75 103 LEU A C 1
ATOM 837 O O . LEU A 1 103 ? 6.764 -4.973 -3.939 1.00 91.75 103 LEU A O 1
ATOM 841 N N . LEU A 1 104 ? 6.731 -3.984 -5.955 1.00 94.56 104 LEU A N 1
ATOM 842 C CA . LEU A 1 104 ? 6.545 -2.616 -5.475 1.00 94.56 104 LEU A CA 1
ATOM 843 C C . LEU A 1 104 ? 5.235 -2.449 -4.687 1.00 94.56 104 LEU A C 1
ATOM 845 O O . LEU A 1 104 ? 5.240 -1.865 -3.599 1.00 94.56 104 LEU A O 1
ATOM 849 N N . MET A 1 105 ? 4.138 -3.049 -5.161 1.00 94.94 105 MET A N 1
ATOM 850 C CA . MET A 1 105 ? 2.856 -3.093 -4.447 1.00 94.94 105 MET A CA 1
ATOM 851 C C . MET A 1 105 ? 2.950 -3.905 -3.147 1.00 94.94 105 MET A C 1
ATOM 853 O O . MET A 1 105 ? 2.353 -3.543 -2.130 1.00 94.94 105 MET A O 1
ATOM 857 N N . LEU A 1 106 ? 3.735 -4.988 -3.130 1.00 94.81 106 LEU A N 1
ATOM 858 C CA . LEU A 1 106 ? 3.971 -5.782 -1.922 1.00 94.81 106 LEU A CA 1
ATOM 859 C C . LEU A 1 106 ? 4.799 -5.019 -0.872 1.00 94.81 106 LEU A C 1
ATOM 861 O O . LEU A 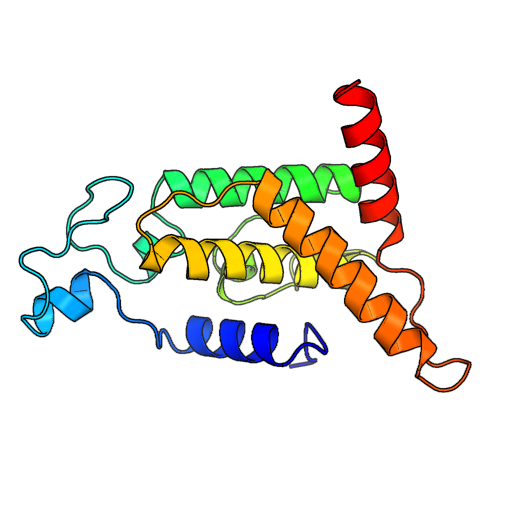1 106 ? 4.539 -5.144 0.328 1.00 94.81 106 LEU A O 1
ATOM 865 N N . LEU A 1 107 ? 5.753 -4.191 -1.300 1.00 95.50 107 LEU A N 1
ATOM 866 C CA . LEU A 1 107 ? 6.496 -3.288 -0.418 1.00 95.50 107 LEU A CA 1
ATOM 867 C C . LEU A 1 107 ? 5.605 -2.160 0.121 1.00 95.50 107 LEU A C 1
ATOM 869 O O . LEU A 1 107 ? 5.662 -1.848 1.311 1.00 95.50 107 LEU A O 1
ATOM 873 N N . ALA A 1 108 ? 4.711 -1.607 -0.700 1.00 96.38 108 ALA A N 1
ATOM 874 C CA . ALA A 1 108 ? 3.718 -0.635 -0.242 1.00 96.38 108 ALA A CA 1
ATOM 875 C C . ALA A 1 108 ? 2.785 -1.243 0.820 1.00 96.38 108 ALA A C 1
ATOM 877 O O . ALA A 1 108 ? 2.604 -0.674 1.899 1.00 96.38 108 ALA A O 1
ATOM 878 N N . LYS A 1 109 ? 2.305 -2.474 0.596 1.00 95.00 109 LYS A N 1
ATOM 879 C CA . LYS A 1 109 ? 1.539 -3.252 1.587 1.00 95.00 109 LYS A CA 1
ATOM 880 C C . LYS A 1 109 ? 2.294 -3.401 2.906 1.00 95.00 109 LYS A C 1
ATOM 882 O O . LYS A 1 109 ? 1.699 -3.277 3.976 1.00 95.00 109 LYS A O 1
ATOM 887 N N . ARG A 1 110 ? 3.611 -3.625 2.850 1.00 94.56 110 ARG A N 1
ATOM 888 C CA . ARG A 1 110 ? 4.463 -3.692 4.046 1.00 94.56 110 ARG A CA 1
ATOM 889 C C . ARG A 1 110 ? 4.451 -2.374 4.815 1.00 94.56 110 ARG A C 1
ATOM 891 O O . ARG A 1 110 ? 4.355 -2.418 6.039 1.00 94.56 110 ARG A O 1
ATOM 898 N N . ARG A 1 111 ? 4.515 -1.220 4.140 1.00 95.25 111 ARG A N 1
ATOM 899 C CA . ARG A 1 111 ? 4.413 0.093 4.804 1.00 95.25 111 ARG A CA 1
ATOM 900 C C . ARG A 1 111 ? 3.090 0.244 5.527 1.00 95.25 111 ARG A C 1
ATOM 902 O O . ARG A 1 111 ? 3.101 0.561 6.713 1.00 95.25 111 ARG A O 1
ATOM 909 N N . VAL A 1 112 ? 1.979 -0.059 4.855 1.00 94.75 112 VAL A N 1
ATOM 910 C CA . VAL A 1 112 ? 0.643 -0.026 5.468 1.00 94.75 112 VAL A CA 1
ATOM 911 C C . VAL A 1 112 ? 0.628 -0.888 6.733 1.00 94.75 112 VAL A C 1
ATOM 913 O O . VAL A 1 112 ? 0.271 -0.402 7.800 1.00 94.75 112 VAL A O 1
ATOM 916 N N . ALA A 1 113 ? 1.143 -2.115 6.650 1.00 92.75 113 ALA A N 1
ATOM 917 C CA . ALA A 1 113 ? 1.225 -3.066 7.759 1.00 92.75 113 ALA A CA 1
ATOM 918 C C . ALA A 1 113 ? 2.208 -2.714 8.887 1.00 92.75 113 ALA A C 1
ATOM 920 O O . ALA A 1 113 ? 2.165 -3.330 9.945 1.00 92.75 113 ALA A O 1
ATOM 921 N N . MET A 1 114 ? 3.168 -1.818 8.674 1.00 90.06 114 MET A N 1
ATOM 922 C CA . MET A 1 114 ? 4.080 -1.365 9.736 1.00 90.06 114 MET A CA 1
ATOM 923 C C . MET A 1 114 ? 3.574 -0.082 10.385 1.00 90.06 114 MET A C 1
ATOM 925 O O . MET A 1 114 ? 3.748 0.137 11.580 1.00 90.06 114 MET A O 1
ATOM 929 N N . CYS A 1 115 ? 2.952 0.777 9.590 1.00 86.38 115 CYS A N 1
ATOM 930 C CA . CYS A 1 115 ? 2.402 2.041 10.037 1.00 86.38 115 CYS A CA 1
ATOM 931 C C . CYS A 1 115 ? 1.104 1.847 10.831 1.00 86.38 115 CYS A C 1
ATOM 933 O O . CYS A 1 115 ? 0.868 2.566 11.801 1.00 86.38 115 CYS A O 1
ATOM 935 N N . TRP A 1 116 ? 0.330 0.810 10.507 1.00 82.81 116 TRP A N 1
ATOM 936 C CA . TRP A 1 116 ? -0.929 0.502 11.180 1.00 82.81 116 TRP A CA 1
ATOM 937 C C . TRP A 1 116 ? -0.794 0.170 12.685 1.00 82.81 116 TRP A C 1
ATOM 939 O O . TRP A 1 116 ? -1.706 0.438 13.452 1.00 82.81 116 TRP A O 1
ATOM 949 N N . SER A 1 117 ? 0.354 -0.355 13.126 1.00 73.12 117 SER A N 1
ATOM 950 C CA . SER A 1 117 ? 0.633 -0.814 14.494 1.00 73.12 117 SER A CA 1
ATOM 951 C C . SER A 1 117 ? 1.297 0.285 15.303 1.00 73.12 117 SER A C 1
ATOM 953 O O . SER A 1 117 ? 1.394 0.196 16.519 1.00 73.12 117 SER A O 1
ATOM 955 N N . ARG A 1 118 ? 1.774 1.315 14.603 1.00 81.50 118 ARG A N 1
ATOM 956 C CA . ARG A 1 118 ? 2.416 2.501 15.156 1.00 81.50 118 ARG A CA 1
ATOM 957 C C . ARG A 1 118 ? 1.495 3.720 15.120 1.00 81.50 118 ARG A C 1
ATOM 959 O O . ARG A 1 118 ? 1.932 4.785 15.532 1.00 81.50 118 ARG A O 1
ATOM 966 N N . GLY A 1 119 ? 0.279 3.584 14.581 1.00 80.25 119 GLY A N 1
ATOM 967 C CA . GLY A 1 119 ? -0.689 4.676 14.450 1.00 80.25 119 GLY A CA 1
ATOM 968 C C . GLY A 1 119 ? -0.232 5.827 13.550 1.00 80.25 119 GLY A C 1
ATOM 969 O O . GLY A 1 119 ? -0.664 6.950 13.748 1.00 80.25 119 GLY A O 1
ATOM 970 N N . ARG A 1 120 ? 0.667 5.586 12.585 1.00 85.62 120 ARG A N 1
ATOM 971 C CA . ARG A 1 120 ? 1.202 6.640 11.698 1.00 85.62 120 ARG A CA 1
ATOM 972 C C . ARG A 1 120 ? 0.705 6.484 10.267 1.00 85.62 120 ARG A C 1
ATOM 974 O O . ARG A 1 120 ? 0.423 5.368 9.841 1.00 85.62 120 ARG A O 1
ATOM 981 N N . ALA A 1 121 ? 0.678 7.570 9.501 1.00 87.06 121 ALA A N 1
ATOM 982 C CA . ALA A 1 121 ? 0.474 7.513 8.055 1.00 87.06 121 ALA A CA 1
ATOM 983 C C . ALA A 1 121 ? 1.682 6.846 7.350 1.00 87.06 121 ALA A C 1
ATOM 985 O O . ALA A 1 121 ? 2.835 7.124 7.710 1.00 87.06 121 ALA A O 1
ATOM 986 N N . PRO A 1 122 ? 1.474 5.952 6.366 1.00 92.88 122 PRO A N 1
ATOM 987 C CA . PRO A 1 122 ? 2.543 5.496 5.477 1.00 92.88 122 PRO A CA 1
ATOM 988 C C . PRO A 1 122 ? 3.013 6.634 4.554 1.00 92.88 122 PRO A C 1
ATOM 990 O O . PRO A 1 122 ? 2.221 7.477 4.152 1.00 92.88 122 PRO A O 1
ATOM 993 N N . ARG A 1 123 ? 4.313 6.668 4.232 1.00 94.50 123 ARG A N 1
ATOM 994 C CA . ARG A 1 123 ? 4.935 7.730 3.421 1.00 94.50 123 ARG A CA 1
ATOM 995 C C . ARG A 1 123 ? 5.581 7.157 2.165 1.00 94.50 123 ARG A C 1
ATOM 997 O O . ARG A 1 123 ? 6.283 6.145 2.253 1.00 94.50 123 ARG A O 1
ATOM 1004 N N . ARG A 1 124 ? 5.433 7.847 1.028 1.00 95.31 124 ARG A N 1
ATOM 1005 C CA . ARG A 1 124 ? 6.091 7.503 -0.247 1.00 95.31 124 ARG A CA 1
ATOM 1006 C C . ARG A 1 124 ? 7.613 7.399 -0.124 1.00 95.31 124 ARG A C 1
ATOM 1008 O O . ARG A 1 124 ? 8.202 6.447 -0.623 1.00 95.31 124 ARG A O 1
ATOM 1015 N N . SER A 1 125 ? 8.255 8.324 0.589 1.00 94.56 125 SER A N 1
ATOM 1016 C CA . SER A 1 125 ? 9.717 8.327 0.769 1.00 94.56 125 SER A CA 1
ATOM 1017 C C . SER A 1 125 ? 10.234 7.089 1.504 1.00 94.56 125 SER A C 1
ATOM 1019 O O . SER A 1 125 ? 11.274 6.538 1.153 1.00 94.56 125 SER A O 1
ATOM 1021 N N . ASP A 1 126 ? 9.491 6.601 2.499 1.00 94.88 126 ASP A N 1
ATOM 1022 C CA . ASP A 1 126 ? 9.840 5.356 3.175 1.00 94.88 126 ASP A CA 1
ATOM 1023 C C . ASP A 1 126 ? 9.691 4.137 2.263 1.00 94.88 126 ASP A C 1
ATOM 1025 O O . ASP A 1 126 ? 10.480 3.201 2.351 1.00 94.88 126 ASP A O 1
ATOM 1029 N N . TRP A 1 127 ? 8.665 4.135 1.411 1.00 96.38 127 TRP A N 1
ATOM 1030 C CA . TRP A 1 127 ? 8.456 3.078 0.429 1.00 96.38 127 TRP A CA 1
ATOM 1031 C C . TRP A 1 127 ? 9.570 3.049 -0.624 1.00 96.38 127 TRP A C 1
ATOM 1033 O O . TRP A 1 127 ? 10.073 1.969 -0.915 1.00 96.38 127 TRP A O 1
ATOM 1043 N N . LEU A 1 128 ? 10.013 4.209 -1.125 1.00 95.06 128 LEU A N 1
ATOM 1044 C CA . LEU A 1 128 ? 11.148 4.294 -2.054 1.00 95.06 128 LEU A CA 1
ATOM 1045 C C . LEU A 1 128 ? 12.433 3.738 -1.429 1.00 95.06 128 LEU A C 1
ATOM 1047 O O . LEU A 1 128 ? 13.139 2.964 -2.069 1.00 95.06 128 LEU A O 1
ATOM 1051 N N . ARG A 1 129 ? 12.700 4.056 -0.154 1.00 94.31 129 ARG A N 1
ATOM 1052 C CA . ARG A 1 129 ? 13.828 3.465 0.587 1.00 94.31 129 ARG A CA 1
ATOM 1053 C C . ARG A 1 129 ? 13.710 1.949 0.714 1.00 94.31 129 ARG A C 1
ATOM 1055 O O . ARG A 1 129 ? 14.693 1.246 0.508 1.00 94.31 129 ARG A O 1
ATOM 1062 N N . ASP A 1 130 ? 12.516 1.444 1.023 1.00 93.81 130 ASP A N 1
ATOM 1063 C CA . ASP A 1 130 ? 12.269 0.001 1.100 1.00 93.81 130 ASP A CA 1
ATOM 1064 C C . ASP A 1 130 ? 12.438 -0.680 -0.279 1.00 93.81 130 ASP A C 1
ATOM 1066 O O . ASP A 1 130 ? 12.887 -1.826 -0.335 1.00 93.81 130 ASP A O 1
ATOM 1070 N N . ALA A 1 131 ? 12.111 0.008 -1.381 1.00 93.31 131 ALA A N 1
ATOM 1071 C CA . ALA A 1 131 ? 12.303 -0.475 -2.750 1.00 93.31 131 ALA A CA 1
ATOM 1072 C C . ALA A 1 131 ? 13.781 -0.537 -3.150 1.00 93.31 131 ALA A C 1
ATOM 1074 O O . ALA A 1 131 ? 14.224 -1.595 -3.593 1.00 93.31 131 ALA A O 1
ATOM 1075 N N . ALA A 1 132 ? 14.544 0.534 -2.912 1.00 91.44 132 ALA A N 1
ATOM 1076 C CA . ALA A 1 132 ? 15.989 0.561 -3.148 1.00 91.44 132 ALA A CA 1
ATOM 1077 C C . ALA A 1 132 ? 16.707 -0.529 -2.335 1.00 91.44 132 ALA A C 1
ATOM 1079 O O . ALA A 1 132 ? 17.416 -1.362 -2.888 1.00 91.44 132 ALA A O 1
ATOM 1080 N N . PHE A 1 133 ? 16.405 -0.633 -1.038 1.00 90.69 133 PHE A N 1
ATOM 1081 C CA . PHE A 1 133 ? 16.978 -1.679 -0.192 1.00 90.69 133 PHE A CA 1
ATOM 1082 C C . PHE A 1 133 ? 16.609 -3.094 -0.665 1.00 90.69 133 PHE A C 1
ATOM 1084 O O . PHE A 1 133 ? 17.426 -4.011 -0.612 1.00 90.69 133 PHE A O 1
ATOM 1091 N N . CYS A 1 134 ? 15.371 -3.306 -1.127 1.00 89.00 134 CYS A N 1
ATOM 1092 C CA . CYS A 1 134 ? 14.961 -4.599 -1.673 1.00 89.00 134 CYS A CA 1
ATOM 1093 C C . CYS A 1 134 ? 15.724 -4.945 -2.957 1.00 89.00 134 CYS A C 1
ATOM 1095 O O . CYS A 1 134 ? 16.042 -6.117 -3.159 1.00 89.00 134 CYS A O 1
ATOM 1097 N N . HIS A 1 135 ? 15.991 -3.961 -3.815 1.00 87.38 135 HIS A N 1
ATOM 1098 C CA . HIS A 1 135 ? 16.809 -4.138 -5.008 1.00 87.38 135 HIS A CA 1
ATOM 1099 C C . HIS A 1 135 ? 18.228 -4.581 -4.629 1.00 87.38 135 HIS A C 1
ATOM 1101 O O . HIS A 1 135 ? 18.644 -5.654 -5.064 1.00 87.38 135 HIS A O 1
ATOM 1107 N N . ASP A 1 136 ? 18.895 -3.862 -3.722 1.00 85.31 136 ASP A N 1
ATOM 1108 C CA . ASP A 1 136 ? 20.256 -4.181 -3.265 1.00 85.31 136 ASP A CA 1
ATOM 1109 C C . ASP A 1 136 ? 20.349 -5.596 -2.674 1.00 85.31 136 ASP A C 1
ATOM 1111 O O . ASP A 1 136 ? 21.227 -6.384 -3.027 1.00 85.31 136 ASP A O 1
ATOM 1115 N N . GLN A 1 137 ? 19.391 -5.972 -1.816 1.00 82.62 137 GLN A N 1
ATOM 1116 C CA . GLN A 1 137 ? 19.345 -7.319 -1.237 1.00 82.62 137 GLN A CA 1
ATOM 1117 C C . GLN A 1 137 ? 19.189 -8.415 -2.292 1.00 82.62 137 GLN A C 1
ATOM 1119 O O . GLN A 1 137 ? 19.725 -9.513 -2.134 1.00 82.62 137 GLN A O 1
ATOM 1124 N N . LEU A 1 138 ? 18.410 -8.148 -3.341 1.00 80.06 138 LEU A N 1
ATOM 1125 C CA . LEU A 1 138 ? 18.207 -9.111 -4.411 1.00 80.06 138 LEU A CA 1
ATOM 1126 C C . LEU A 1 138 ? 19.421 -9.182 -5.327 1.00 80.06 138 LEU A C 1
ATOM 1128 O O . LEU A 1 138 ? 19.764 -10.286 -5.728 1.00 80.06 138 LEU A O 1
ATOM 1132 N N . LEU A 1 139 ? 20.090 -8.066 -5.622 1.00 78.88 139 LEU A N 1
ATOM 1133 C CA . LEU A 1 139 ? 21.333 -8.068 -6.395 1.00 78.88 139 LEU A CA 1
ATOM 1134 C C . LEU A 1 139 ? 22.378 -8.988 -5.759 1.00 78.88 139 LEU A C 1
ATOM 1136 O O . LEU A 1 139 ? 22.845 -9.904 -6.433 1.00 78.88 139 LEU A O 1
ATOM 1140 N N . VAL A 1 140 ? 22.628 -8.832 -4.454 1.00 79.44 140 VAL A N 1
ATOM 1141 C CA . VAL A 1 140 ? 23.542 -9.706 -3.698 1.00 79.44 140 VAL A CA 1
ATOM 1142 C C . VAL A 1 140 ? 23.071 -11.160 -3.733 1.00 79.44 140 VAL A C 1
ATOM 1144 O O . VAL A 1 140 ? 23.860 -12.068 -3.972 1.00 79.44 140 VAL A O 1
ATOM 1147 N N . PHE A 1 141 ? 21.771 -11.409 -3.534 1.00 78.81 141 PHE A N 1
ATOM 1148 C CA . PHE A 1 141 ? 21.224 -12.765 -3.634 1.00 78.81 141 PHE A CA 1
ATOM 1149 C C . PHE A 1 141 ? 21.505 -13.395 -5.005 1.00 78.81 141 PHE A C 1
ATOM 1151 O O . PHE A 1 141 ? 21.861 -14.566 -5.065 1.00 78.81 141 PHE A O 1
ATOM 1158 N N . TRP A 1 142 ? 21.370 -12.637 -6.095 1.00 73.06 142 TRP A N 1
ATOM 1159 C CA . TRP A 1 142 ? 21.605 -13.141 -7.448 1.00 73.06 142 TRP A CA 1
ATOM 1160 C C . TRP A 1 142 ? 23.089 -13.301 -7.790 1.00 73.06 142 TRP A C 1
ATOM 1162 O O . TRP A 1 142 ? 23.405 -14.191 -8.571 1.00 73.06 142 TRP A O 1
ATOM 1172 N N . GLU A 1 143 ? 23.986 -12.493 -7.220 1.00 77.19 143 GLU A N 1
ATOM 1173 C CA . GLU A 1 143 ? 25.447 -12.661 -7.353 1.00 77.19 143 GLU A CA 1
ATOM 1174 C C . GLU A 1 143 ? 25.947 -13.968 -6.730 1.00 77.19 143 GLU A C 1
ATOM 1176 O O . GLU A 1 143 ? 26.918 -14.553 -7.197 1.00 77.19 143 GLU A O 1
ATOM 1181 N N . LEU A 1 144 ? 25.254 -14.453 -5.700 1.00 79.06 144 LEU A N 1
ATOM 1182 C CA . LEU A 1 144 ? 25.566 -15.715 -5.031 1.00 79.06 144 LEU A CA 1
ATOM 1183 C C . LEU A 1 144 ? 24.992 -16.950 -5.755 1.00 79.06 144 LEU A C 1
ATOM 1185 O O . LEU A 1 144 ? 25.240 -18.076 -5.324 1.00 79.06 144 LEU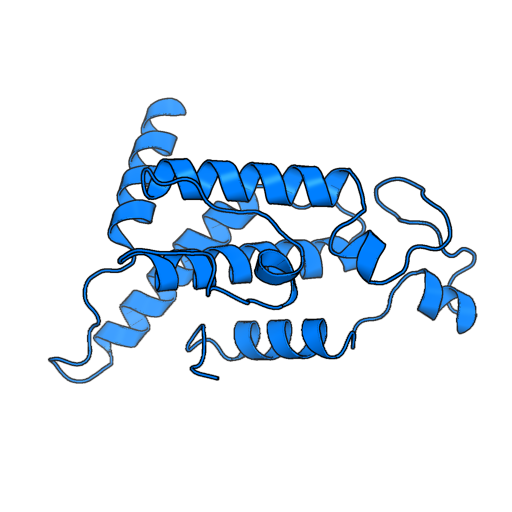 A O 1
ATOM 1189 N N . MET A 1 145 ? 24.203 -16.766 -6.820 1.00 77.50 145 MET A N 1
ATOM 1190 C CA . MET A 1 145 ? 23.572 -17.854 -7.576 1.00 77.50 145 MET A CA 1
ATOM 1191 C C . MET A 1 145 ? 24.394 -18.225 -8.824 1.00 77.50 145 MET A C 1
ATOM 1193 O O . MET A 1 145 ? 25.099 -17.374 -9.360 1.00 77.50 145 MET A O 1
ATOM 1197 N N . PRO A 1 146 ? 24.281 -19.467 -9.341 1.00 77.19 146 PRO A N 1
ATOM 1198 C CA . PRO A 1 146 ? 25.017 -19.898 -10.531 1.00 77.19 146 PRO A CA 1
ATOM 1199 C C . PRO A 1 146 ? 24.769 -18.996 -11.747 1.00 77.19 146 PRO A C 1
ATOM 1201 O O . PRO A 1 146 ? 23.644 -18.519 -11.955 1.00 77.19 146 PRO A O 1
ATOM 1204 N N . GLU A 1 147 ? 25.796 -18.819 -12.581 1.00 65.94 147 GLU A N 1
ATOM 1205 C CA . GLU A 1 147 ? 25.716 -18.054 -13.831 1.00 65.94 147 GLU A CA 1
ATOM 1206 C C . GLU A 1 147 ? 24.527 -18.515 -14.697 1.00 65.94 147 GLU A C 1
ATOM 1208 O O . GLU A 1 147 ? 24.250 -19.706 -14.833 1.00 65.94 147 GLU A O 1
ATOM 1213 N N . GLY A 1 148 ? 23.764 -17.558 -15.237 1.00 65.25 148 GLY A N 1
ATOM 1214 C CA . GLY A 1 148 ? 22.523 -17.821 -15.985 1.00 65.25 148 GLY A CA 1
ATOM 1215 C C . GLY A 1 148 ? 21.236 -17.841 -15.145 1.00 65.25 148 GLY A C 1
ATOM 1216 O O . GLY A 1 148 ? 20.143 -17.845 -15.709 1.00 65.25 148 GLY A O 1
ATOM 1217 N N . SER A 1 149 ? 21.332 -17.769 -13.811 1.00 64.12 149 SER A N 1
ATOM 1218 C CA . SER A 1 149 ? 20.162 -17.689 -12.913 1.00 64.12 149 SER A CA 1
ATOM 1219 C C . SER A 1 149 ? 19.579 -16.275 -12.775 1.00 64.12 149 SER A C 1
ATOM 1221 O O . SER A 1 149 ? 18.476 -16.114 -12.247 1.00 64.12 149 SER A O 1
ATOM 1223 N N . ARG A 1 150 ? 20.312 -15.241 -13.217 1.00 63.09 150 ARG A N 1
ATOM 1224 C CA . ARG A 1 150 ? 19.912 -13.833 -13.088 1.00 63.09 150 ARG A CA 1
ATOM 1225 C C . ARG A 1 150 ? 18.730 -13.539 -14.029 1.00 63.09 150 ARG A C 1
ATOM 1227 O O . ARG A 1 150 ? 18.868 -13.682 -15.244 1.00 63.09 150 ARG A O 1
ATOM 1234 N N . PRO A 1 151 ? 17.565 -13.111 -13.510 1.00 66.19 151 PRO A N 1
ATOM 1235 C CA . PRO A 1 151 ? 16.473 -12.650 -14.360 1.00 66.19 151 PRO A CA 1
ATOM 1236 C C . PRO A 1 151 ? 16.911 -11.445 -15.206 1.00 66.19 151 PRO A C 1
ATOM 1238 O O . PRO A 1 151 ? 17.766 -10.676 -14.769 1.00 66.19 151 PRO A O 1
ATOM 1241 N N . LYS A 1 152 ? 16.274 -11.230 -16.370 1.00 68.69 152 LYS A N 1
ATOM 1242 C CA . LYS A 1 152 ? 16.331 -9.926 -17.065 1.00 68.69 152 LYS A CA 1
ATOM 1243 C C . LYS A 1 152 ? 16.093 -8.812 -16.045 1.00 68.69 152 LYS A C 1
ATOM 1245 O O . LYS A 1 152 ? 15.234 -8.998 -15.181 1.00 68.69 152 LYS A O 1
ATOM 1250 N N . ASP A 1 153 ? 16.841 -7.713 -16.141 1.00 74.69 153 ASP A N 1
ATOM 1251 C CA . ASP A 1 153 ? 16.810 -6.655 -15.133 1.00 74.69 153 ASP A CA 1
ATOM 1252 C C . ASP A 1 153 ? 15.412 -6.032 -15.033 1.00 74.69 153 ASP A C 1
ATOM 1254 O O . ASP A 1 153 ? 15.005 -5.186 -15.824 1.00 74.69 153 ASP A O 1
ATOM 1258 N N . ILE A 1 154 ? 14.643 -6.517 -14.060 1.00 84.88 154 ILE A N 1
ATOM 1259 C CA . ILE A 1 154 ? 13.293 -6.035 -13.788 1.00 84.88 154 ILE A CA 1
ATOM 1260 C C . ILE A 1 154 ? 13.312 -4.695 -13.047 1.00 84.88 154 ILE A C 1
ATOM 1262 O O . ILE A 1 154 ? 12.242 -4.123 -12.875 1.00 84.88 154 ILE A O 1
ATOM 1266 N N . TRP A 1 155 ? 14.474 -4.232 -12.573 1.00 85.75 155 TRP A N 1
ATOM 1267 C CA . TRP A 1 155 ? 14.627 -3.056 -11.716 1.00 85.75 155 TRP A CA 1
ATOM 1268 C C . TRP A 1 155 ? 15.076 -1.805 -12.466 1.00 85.75 155 TRP A C 1
ATOM 1270 O O . TRP A 1 155 ? 14.979 -0.723 -11.891 1.00 85.75 155 TRP A O 1
ATOM 1280 N N . ALA A 1 156 ? 15.473 -1.920 -13.737 1.00 89.06 156 ALA A N 1
ATOM 1281 C CA . ALA A 1 156 ? 15.864 -0.780 -14.569 1.00 89.06 156 ALA A CA 1
ATOM 1282 C C . ALA A 1 156 ? 14.902 0.431 -14.462 1.00 89.06 156 ALA A C 1
ATOM 1284 O O . ALA A 1 156 ? 15.386 1.514 -14.131 1.00 89.06 156 ALA A O 1
ATOM 1285 N N . PRO A 1 157 ? 13.560 0.266 -14.547 1.00 91.12 157 PRO A N 1
ATOM 1286 C CA . PRO A 1 157 ? 12.635 1.398 -14.407 1.00 91.12 157 PRO A CA 1
ATOM 1287 C C . PRO A 1 157 ? 12.689 2.085 -13.032 1.00 91.12 157 PRO A C 1
ATOM 1289 O O . PRO A 1 157 ? 12.511 3.295 -12.914 1.00 91.12 157 PRO A O 1
ATOM 1292 N N . LEU A 1 158 ? 12.943 1.324 -11.959 1.00 89.50 158 LEU A N 1
ATOM 1293 C CA . LEU A 1 158 ? 13.094 1.897 -10.621 1.00 89.50 158 LEU A CA 1
ATOM 1294 C C . LEU A 1 158 ? 14.386 2.713 -10.520 1.00 89.50 158 LEU A C 1
ATOM 1296 O O . LEU A 1 158 ? 14.373 3.783 -9.919 1.00 89.50 158 LEU A O 1
ATOM 1300 N N . ASN A 1 159 ? 15.489 2.215 -11.079 1.00 89.69 159 ASN A N 1
ATOM 1301 C CA . ASN A 1 159 ? 16.791 2.880 -11.004 1.00 89.69 159 ASN A CA 1
ATOM 1302 C C . ASN A 1 159 ? 16.773 4.220 -11.750 1.00 89.69 159 ASN A C 1
ATOM 1304 O O . ASN A 1 159 ? 17.203 5.231 -11.197 1.00 89.69 159 ASN A O 1
ATOM 1308 N N . GLU A 1 160 ? 16.205 4.239 -12.957 1.00 91.50 160 GLU A N 1
ATOM 1309 C CA . GLU A 1 160 ? 15.997 5.463 -13.740 1.00 91.50 160 GLU A CA 1
ATOM 1310 C C . GLU A 1 160 ? 15.120 6.459 -12.975 1.00 91.50 160 GLU A C 1
ATOM 1312 O O . GLU A 1 160 ? 15.482 7.624 -12.808 1.00 91.50 160 GLU A O 1
ATOM 1317 N N . TYR A 1 161 ? 14.013 5.986 -12.397 1.00 91.44 161 TYR A N 1
ATOM 1318 C CA . TYR A 1 161 ? 13.158 6.833 -11.575 1.00 91.44 161 TYR A CA 1
ATOM 1319 C C . TYR A 1 161 ? 13.903 7.426 -10.378 1.00 91.44 161 TYR A C 1
ATOM 1321 O O . TYR A 1 161 ? 13.822 8.628 -10.144 1.00 91.44 161 TYR A O 1
ATOM 1329 N N . LEU A 1 162 ? 14.653 6.619 -9.624 1.00 89.56 162 LEU A N 1
ATOM 1330 C CA . LEU A 1 162 ? 15.413 7.099 -8.470 1.00 89.56 162 LEU A CA 1
ATOM 1331 C C . LEU A 1 162 ? 16.440 8.169 -8.868 1.00 89.56 162 LEU A C 1
ATOM 1333 O O . LEU A 1 162 ? 16.532 9.173 -8.163 1.00 89.56 162 LEU A O 1
ATOM 1337 N N . ALA A 1 163 ? 17.120 8.005 -10.009 1.00 89.31 163 ALA A N 1
ATOM 1338 C CA . ALA A 1 163 ? 18.057 8.996 -10.542 1.00 89.31 163 ALA A CA 1
ATOM 1339 C C . ALA A 1 163 ? 17.371 10.349 -10.821 1.00 89.31 163 ALA A C 1
ATOM 1341 O O . ALA A 1 163 ? 17.838 11.389 -10.349 1.00 89.31 163 ALA A O 1
ATOM 1342 N N . THR A 1 164 ? 16.199 10.339 -11.471 1.00 88.56 164 THR A N 1
ATOM 1343 C CA . THR A 1 164 ? 15.437 11.578 -11.737 1.00 88.56 164 THR A CA 1
ATOM 1344 C C . THR A 1 164 ? 14.954 12.271 -10.458 1.00 88.56 164 THR A C 1
ATOM 1346 O O . THR A 1 164 ? 14.850 13.496 -10.409 1.00 88.56 164 THR A O 1
ATOM 1349 N N . GLN A 1 165 ? 14.650 11.518 -9.394 1.00 81.31 165 GLN A N 1
ATOM 1350 C CA . GLN A 1 165 ? 14.229 12.105 -8.117 1.00 81.31 165 GLN A CA 1
ATOM 1351 C C . GLN A 1 165 ? 15.400 12.763 -7.378 1.00 81.31 165 GLN A C 1
ATOM 1353 O O . GLN A 1 165 ? 15.190 13.782 -6.723 1.00 81.31 165 GLN A O 1
ATOM 1358 N N . THR A 1 166 ? 16.612 12.205 -7.475 1.00 77.69 166 THR A N 1
ATOM 1359 C CA . THR A 1 166 ? 17.824 12.835 -6.925 1.00 77.69 166 THR A CA 1
ATOM 1360 C C . THR A 1 166 ? 18.166 14.141 -7.633 1.00 77.69 166 THR A C 1
ATOM 1362 O O . THR A 1 166 ? 18.489 15.109 -6.956 1.00 77.69 166 THR A O 1
ATOM 1365 N N . GLU A 1 167 ? 18.020 14.207 -8.958 1.00 75.31 167 GLU A N 1
ATOM 1366 C CA . GLU A 1 167 ? 18.254 15.435 -9.733 1.00 75.31 167 GLU A CA 1
ATOM 1367 C C . GLU A 1 167 ? 17.242 16.539 -9.408 1.00 75.31 167 GLU A C 1
ATOM 1369 O O . GLU A 1 167 ? 17.607 17.703 -9.324 1.00 75.31 167 GLU A O 1
ATOM 1374 N N . ARG A 1 168 ? 15.974 16.187 -9.163 1.00 71.81 168 ARG A N 1
ATOM 1375 C CA . ARG A 1 168 ? 14.925 17.150 -8.772 1.00 71.81 168 ARG A CA 1
ATOM 1376 C C . ARG A 1 168 ? 15.068 17.689 -7.345 1.00 71.81 168 ARG A C 1
ATOM 1378 O O . ARG A 1 168 ? 14.364 18.631 -6.989 1.00 71.81 168 ARG A O 1
ATOM 1385 N N . ALA A 1 169 ? 15.879 17.041 -6.513 1.00 66.25 169 ALA A N 1
ATOM 1386 C CA . ALA A 1 169 ? 16.095 17.418 -5.119 1.00 66.25 169 ALA A CA 1
ATOM 1387 C C . ALA A 1 169 ? 17.382 18.238 -4.901 1.00 66.25 169 ALA A C 1
ATOM 1389 O O . ALA A 1 169 ? 17.600 18.695 -3.776 1.00 66.25 169 ALA A O 1
ATOM 1390 N N . ALA A 1 170 ? 18.213 18.382 -5.939 1.00 54.06 170 ALA A N 1
ATOM 1391 C CA . ALA A 1 170 ? 19.429 19.194 -5.970 1.00 54.06 170 ALA A CA 1
ATOM 1392 C C . ALA A 1 170 ? 19.134 20.604 -6.504 1.00 54.06 170 ALA A C 1
ATOM 1394 O O . ALA A 1 170 ? 19.787 21.549 -6.008 1.00 54.06 170 ALA A O 1
#

Organism: Pleurodeles waltl (NCBI:txid8319)

pLDDT: mean 87.78, std 9.61, range [40.22, 97.44]

Secondary structure (DSSP, 8-state):
---S-S-HHHHHHHHHHHTT-S--HHHHHHTTSSS----TTT--SS--HHIIIIISHHHHHHHHHHHHHHHHHHTS-----HIIIII---TT--STTHHHHHHHHHHHHHHHHHHTTTT----HHHHHHHHHHHHHHHHHHHHTSPTT---S-S-HHHHHHHHHHHHTT-

Sequence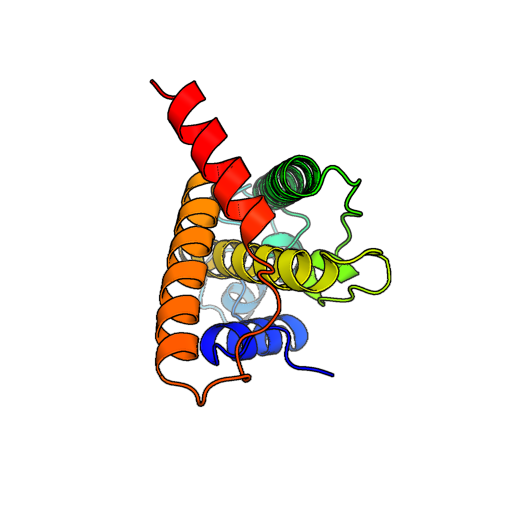 (170 aa):
MRALSPNYRLRLLHFKFLHRLYYTPKRLHSMGLLADACCARCGAQDAGFLHLAWECAEVYNFWEEIRRSIAEMIEVEVPLSPKIALLGYMDEVQGPHRRLVGLLMLLAKRRVAMCWSRGRAPRRSDWLRDAAFCHDQLLVFWELMPEGSRPKDIWAPLNEYLATQTERAA

Foldseek 3Di:
DPDLDPDVVLVVLLVCLVVVVDDALLNCVVVVNDPARAQLAQRDGNTGSCCLQDVPPLNVVLQVVLQVLVCQLVVHHDDDDCCCLRVVPQPVPDDDLSSVSSVLSSLSSVQSVVCRVVSHRRDPVVSLVSSVVSVVVVVVVVVPDDPPPDPDPSCVSSVVSVVVVVVVVD

Radius of gyration: 17.2 Å; chains: 1; bounding box: 41×39×46 Å